Protein AF-A0A0P7B647-F1 (afdb_monomer_lite)

Radius of gyration: 24.26 Å; chains: 1; bounding box: 27×20×90 Å

Structure (mmCIF, N/CA/C/O backbone):
data_AF-A0A0P7B647-F1
#
_entry.id   AF-A0A0P7B647-F1
#
loop_
_atom_site.group_PDB
_atom_site.id
_atom_site.type_symbol
_atom_site.label_atom_id
_atom_site.label_alt_id
_atom_site.label_comp_id
_atom_site.label_asym_id
_atom_site.label_entity_id
_atom_site.label_seq_id
_atom_site.pdbx_PDB_ins_code
_atom_site.Cartn_x
_atom_site.Cartn_y
_atom_site.Cartn_z
_atom_site.occupancy
_atom_site.B_iso_or_equiv
_atom_site.auth_seq_id
_atom_site.auth_comp_id
_atom_site.auth_asym_id
_atom_site.auth_atom_id
_atom_site.pdbx_PDB_model_num
ATOM 1 N N . MET A 1 1 ? 12.672 -6.174 71.269 1.00 48.25 1 MET A N 1
ATOM 2 C CA . MET A 1 1 ? 12.632 -6.633 69.861 1.00 48.25 1 MET A CA 1
ATOM 3 C C . MET A 1 1 ? 11.285 -6.270 69.227 1.00 48.25 1 MET A C 1
ATOM 5 O O . MET A 1 1 ? 10.409 -7.116 69.199 1.00 48.25 1 MET A O 1
ATOM 9 N N . LYS A 1 2 ? 11.055 -5.018 68.798 1.00 54.69 2 LYS A N 1
ATOM 10 C CA . LYS A 1 2 ? 9.783 -4.601 68.153 1.00 54.69 2 LYS A CA 1
ATOM 11 C C . LYS A 1 2 ? 9.960 -3.391 67.213 1.00 54.69 2 LYS A C 1
ATOM 13 O O . LYS A 1 2 ? 9.135 -2.492 67.213 1.00 54.69 2 LYS A O 1
ATOM 18 N N . LEU A 1 3 ? 11.056 -3.325 66.451 1.00 52.78 3 LEU A N 1
ATOM 19 C CA . LEU A 1 3 ? 11.302 -2.182 65.553 1.00 52.78 3 LEU A CA 1
ATOM 20 C C . LEU A 1 3 ? 11.939 -2.574 64.209 1.00 52.78 3 LEU A C 1
ATOM 22 O O . LEU A 1 3 ? 12.701 -1.805 63.642 1.00 52.78 3 LEU A O 1
ATOM 26 N N . GLN A 1 4 ? 11.675 -3.786 63.713 1.00 53.66 4 GLN A N 1
ATOM 27 C CA . GLN A 1 4 ? 12.212 -4.243 62.417 1.00 53.66 4 GLN A CA 1
ATOM 28 C C . GLN A 1 4 ? 11.135 -4.603 61.385 1.00 53.66 4 GLN A C 1
ATOM 30 O O . GLN A 1 4 ? 11.454 -5.012 60.278 1.00 53.66 4 GLN A O 1
ATOM 35 N N . LEU A 1 5 ? 9.855 -4.402 61.712 1.00 55.28 5 LEU A N 1
ATOM 36 C CA . LEU A 1 5 ? 8.732 -4.764 60.837 1.00 55.28 5 LEU A CA 1
ATOM 37 C C . LEU A 1 5 ? 8.231 -3.619 59.942 1.00 55.28 5 LEU A C 1
ATOM 39 O O . LEU A 1 5 ? 7.316 -3.831 59.158 1.00 55.28 5 LEU A O 1
ATOM 43 N N . PHE A 1 6 ? 8.818 -2.420 60.022 1.00 53.28 6 PHE A N 1
ATOM 44 C CA . PHE A 1 6 ? 8.321 -1.246 59.286 1.00 53.28 6 PHE A CA 1
ATOM 45 C C . PHE A 1 6 ? 8.979 -1.006 57.916 1.00 53.28 6 PHE A C 1
ATOM 47 O O . PHE A 1 6 ? 8.589 -0.083 57.213 1.00 53.28 6 PHE A O 1
ATOM 54 N N . MET A 1 7 ? 9.961 -1.820 57.517 1.00 54.19 7 MET A N 1
ATOM 55 C CA . MET A 1 7 ? 10.761 -1.607 56.296 1.00 54.19 7 MET A CA 1
ATOM 56 C C . MET A 1 7 ? 10.384 -2.530 55.121 1.00 54.19 7 MET A C 1
ATOM 58 O O . MET A 1 7 ? 11.128 -2.602 54.149 1.00 54.19 7 MET A O 1
ATOM 62 N N . LEU A 1 8 ? 9.258 -3.253 55.186 1.00 53.72 8 LEU A N 1
ATOM 63 C CA . LEU A 1 8 ? 8.933 -4.313 54.215 1.00 53.72 8 LEU A CA 1
ATOM 64 C C . LEU A 1 8 ? 7.681 -4.067 53.352 1.00 53.72 8 LEU A C 1
ATOM 66 O O . LEU A 1 8 ? 7.124 -5.020 52.818 1.00 53.72 8 LEU A O 1
ATOM 70 N N . SER A 1 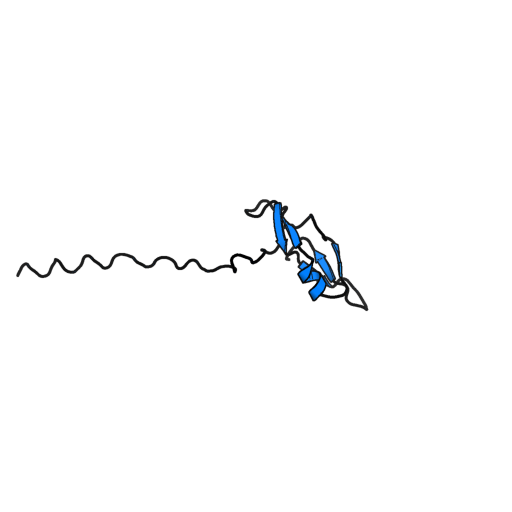9 ? 7.210 -2.824 53.213 1.00 55.28 9 SER A N 1
ATOM 71 C CA . SER A 1 9 ? 5.962 -2.533 52.481 1.00 55.28 9 SER A CA 1
ATOM 72 C C . SER A 1 9 ? 6.110 -1.681 51.217 1.00 55.28 9 SER A C 1
ATOM 74 O O . SER A 1 9 ? 5.096 -1.313 50.631 1.00 55.28 9 SER A O 1
ATOM 76 N N . LEU A 1 10 ? 7.329 -1.394 50.746 1.00 58.00 10 LEU A N 1
ATOM 77 C CA . LEU A 1 10 ? 7.539 -0.531 49.573 1.00 58.00 10 LEU A CA 1
ATOM 78 C C . LEU A 1 10 ? 8.238 -1.233 48.399 1.00 58.00 10 LEU A C 1
ATOM 80 O O . LEU A 1 10 ? 9.144 -0.693 47.776 1.00 58.00 10 LEU A O 1
ATOM 84 N N . THR A 1 11 ? 7.808 -2.450 48.079 1.00 57.31 11 THR A N 1
ATOM 85 C CA . THR A 1 11 ? 8.201 -3.154 46.846 1.00 57.31 11 THR A CA 1
ATOM 86 C C . THR A 1 11 ? 6.966 -3.624 46.084 1.00 57.31 11 THR A C 1
ATOM 88 O O . THR A 1 11 ? 6.848 -4.780 45.693 1.00 57.31 11 THR A O 1
ATOM 91 N N . ALA A 1 12 ? 6.005 -2.723 45.881 1.00 56.69 12 ALA A N 1
ATOM 92 C CA . ALA A 1 12 ? 4.840 -2.990 45.051 1.00 56.69 12 ALA A CA 1
ATOM 93 C C . ALA A 1 12 ? 4.873 -2.111 43.793 1.00 56.69 12 ALA A C 1
ATOM 95 O O . ALA A 1 12 ? 4.564 -0.928 43.831 1.00 56.69 12 ALA A O 1
ATOM 96 N N . MET A 1 13 ? 5.207 -2.772 42.683 1.00 59.78 13 MET A N 1
ATOM 97 C CA . MET A 1 13 ? 4.681 -2.516 41.340 1.00 59.78 13 MET A CA 1
ATOM 98 C C . MET A 1 13 ? 5.104 -1.217 40.641 1.00 59.78 13 MET A C 1
ATOM 100 O O . MET A 1 13 ? 4.346 -0.262 40.530 1.00 59.78 13 MET A O 1
ATOM 104 N N . THR A 1 14 ? 6.263 -1.270 39.987 1.00 54.06 14 THR A N 1
ATOM 105 C CA . THR A 1 14 ? 6.488 -0.522 38.739 1.00 54.06 14 THR A CA 1
ATOM 106 C C . THR A 1 14 ? 7.059 -1.449 37.668 1.00 54.06 14 THR A C 1
ATOM 108 O O . THR A 1 14 ? 8.094 -1.172 37.074 1.00 54.06 14 THR A O 1
ATOM 111 N N . ALA A 1 15 ? 6.388 -2.572 37.408 1.00 54.44 15 ALA A N 1
ATOM 112 C CA . ALA A 1 15 ? 6.452 -3.190 36.087 1.00 54.44 15 ALA A CA 1
ATOM 113 C C . ALA A 1 15 ? 5.341 -2.540 35.255 1.00 54.44 15 ALA A C 1
ATOM 115 O O . ALA A 1 15 ? 4.324 -3.158 34.951 1.00 54.44 15 ALA A O 1
ATOM 116 N N . LEU A 1 16 ? 5.486 -1.236 34.994 1.00 53.91 16 LEU A N 1
ATOM 117 C CA . LEU A 1 16 ? 4.688 -0.588 33.965 1.00 53.91 16 LEU A CA 1
ATOM 118 C C . LEU A 1 16 ? 5.071 -1.296 32.674 1.00 53.91 16 LEU A C 1
ATOM 120 O O . LEU A 1 16 ? 6.229 -1.236 32.260 1.00 53.91 16 LEU A O 1
ATOM 124 N N . ALA A 1 17 ? 4.109 -2.038 32.131 1.00 55.31 17 ALA A N 1
ATOM 125 C CA . ALA A 1 17 ? 4.159 -2.606 30.804 1.00 55.31 17 ALA A CA 1
ATOM 126 C C . ALA A 1 17 ? 4.752 -1.550 29.873 1.00 55.31 17 ALA A C 1
ATOM 128 O O . ALA A 1 17 ? 4.135 -0.508 29.641 1.00 55.31 17 ALA A O 1
ATOM 129 N N . ALA A 1 18 ? 5.981 -1.781 29.408 1.00 54.19 18 ALA A N 1
ATOM 130 C CA . ALA A 1 18 ? 6.471 -1.037 28.270 1.00 54.19 18 ALA A CA 1
ATOM 131 C C . ALA A 1 18 ? 5.426 -1.285 27.178 1.00 54.19 18 ALA A C 1
ATOM 133 O O . ALA A 1 18 ? 5.170 -2.460 26.887 1.00 54.19 18 ALA A O 1
ATOM 134 N N . PRO A 1 19 ? 4.765 -0.249 26.630 1.00 54.19 19 PRO A N 1
ATOM 135 C CA . PRO A 1 19 ? 4.007 -0.467 25.420 1.00 54.19 19 PRO A CA 1
ATOM 136 C C . PRO A 1 19 ? 5.027 -1.049 24.453 1.00 54.19 19 PRO A C 1
ATOM 138 O O . PRO A 1 19 ? 6.099 -0.469 24.245 1.00 54.19 19 PRO A O 1
ATOM 141 N N . VAL A 1 20 ? 4.747 -2.249 23.952 1.00 54.69 20 VAL A N 1
ATOM 142 C CA . VAL A 1 20 ? 5.435 -2.717 22.764 1.00 54.69 20 VAL A CA 1
ATOM 143 C C . VA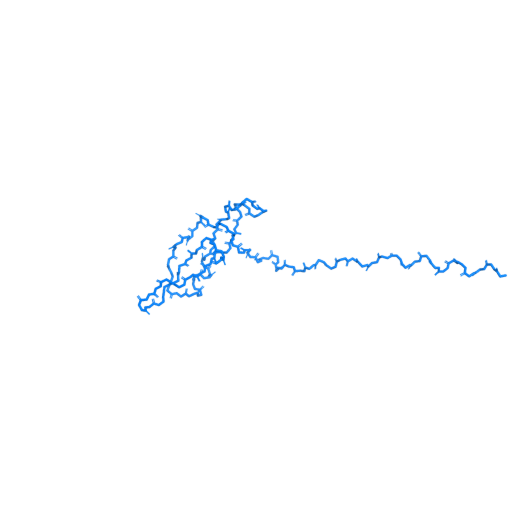L A 1 20 ? 5.220 -1.577 21.775 1.00 54.69 20 VAL A C 1
ATOM 145 O O . VAL A 1 20 ? 4.083 -1.209 21.487 1.00 54.69 20 VAL A O 1
ATOM 148 N N . LEU A 1 21 ? 6.300 -0.893 21.397 1.00 50.16 21 LEU A N 1
ATOM 149 C CA . LEU A 1 21 ? 6.267 0.133 20.362 1.00 50.16 21 LEU A CA 1
ATOM 150 C C . LEU A 1 21 ? 6.053 -0.612 19.039 1.00 50.16 21 LEU A C 1
ATOM 152 O O . LEU A 1 21 ? 6.974 -0.780 18.244 1.00 50.16 21 LEU A O 1
ATOM 156 N N . GLU A 1 22 ? 4.861 -1.177 18.878 1.00 52.81 22 GLU A N 1
ATOM 157 C CA . GLU A 1 22 ? 4.381 -1.824 17.673 1.00 52.81 22 GLU A CA 1
ATOM 158 C C . GLU A 1 22 ? 4.040 -0.707 16.687 1.00 52.81 22 GLU A C 1
ATOM 160 O O . GLU A 1 22 ? 3.038 -0.013 16.823 1.00 52.81 22 GLU A O 1
ATOM 165 N N . GLY A 1 23 ? 4.949 -0.494 15.735 1.00 53.25 23 GLY A N 1
ATOM 166 C CA . GLY A 1 23 ? 4.819 0.502 14.676 1.00 53.25 23 GLY A CA 1
ATOM 167 C C . GLY A 1 23 ? 5.319 1.886 15.080 1.00 53.25 23 GLY A C 1
ATOM 168 O O . GLY A 1 23 ? 5.061 2.401 16.171 1.00 53.25 23 GLY A O 1
ATOM 169 N N . ARG A 1 24 ? 6.054 2.544 14.181 1.00 56.94 24 ARG A N 1
ATOM 170 C CA . ARG A 1 24 ? 6.230 3.994 14.288 1.00 56.94 24 ARG A CA 1
ATOM 171 C C . ARG A 1 24 ? 4.831 4.608 14.197 1.00 56.94 24 ARG A C 1
ATOM 173 O O . ARG A 1 24 ? 3.996 4.123 13.447 1.00 56.94 24 ARG A O 1
ATOM 180 N N . GLN A 1 25 ? 4.584 5.716 14.893 1.00 53.22 25 GLN A N 1
ATOM 181 C CA . GLN A 1 25 ? 3.267 6.386 14.911 1.00 53.22 25 GLN A CA 1
ATOM 182 C C . GLN A 1 25 ? 2.753 6.838 13.524 1.00 53.22 25 GLN A C 1
ATOM 184 O O . GLN A 1 25 ? 1.630 7.314 13.421 1.00 53.22 25 GLN A O 1
ATOM 189 N N . ASN A 1 26 ? 3.566 6.700 12.473 1.00 62.28 26 ASN A N 1
ATOM 190 C CA . ASN A 1 26 ? 3.247 7.079 11.099 1.00 62.28 26 ASN A CA 1
ATOM 191 C C . ASN A 1 26 ? 3.258 5.881 10.132 1.00 62.28 26 ASN A C 1
ATOM 193 O O . ASN A 1 26 ? 3.203 6.094 8.922 1.00 62.28 26 ASN A O 1
ATOM 197 N N . ASP A 1 27 ? 3.404 4.650 10.627 1.00 78.75 27 ASP A N 1
ATOM 198 C CA . ASP A 1 27 ? 3.393 3.475 9.760 1.00 78.75 27 ASP A CA 1
ATOM 199 C C . ASP A 1 27 ? 1.946 3.168 9.357 1.00 78.75 27 ASP A C 1
ATOM 201 O O . ASP A 1 27 ? 1.061 3.023 10.199 1.00 78.75 27 ASP A O 1
ATOM 205 N N . ILE A 1 28 ? 1.703 3.092 8.050 1.00 86.75 28 ILE A N 1
ATOM 206 C CA . ILE A 1 28 ? 0.406 2.698 7.501 1.00 86.75 28 ILE A CA 1
ATOM 207 C C . ILE A 1 28 ? 0.296 1.169 7.633 1.00 86.75 28 ILE A C 1
ATOM 209 O O . ILE A 1 28 ? 1.182 0.467 7.135 1.00 86.75 28 ILE A O 1
ATOM 213 N N . PRO A 1 29 ? -0.750 0.634 8.288 1.00 89.69 29 PRO A N 1
ATOM 214 C CA . PRO A 1 29 ? -0.909 -0.807 8.456 1.00 89.69 29 PRO A CA 1
ATOM 215 C C . PRO A 1 29 ? -1.197 -1.492 7.109 1.00 89.69 29 PRO A C 1
ATOM 217 O O . PRO A 1 29 ? -1.751 -0.856 6.211 1.00 89.69 29 PRO A O 1
ATOM 220 N N . PRO A 1 30 ? -0.849 -2.778 6.934 1.00 91.81 30 PRO A N 1
ATOM 221 C CA . PRO A 1 30 ? -1.242 -3.537 5.747 1.00 91.81 30 PRO A CA 1
ATOM 222 C C . PRO A 1 30 ? -2.769 -3.706 5.670 1.00 91.81 30 PRO A C 1
ATOM 224 O O . PRO A 1 30 ? -3.427 -3.775 6.705 1.00 91.81 30 PRO A O 1
ATOM 227 N N . CYS A 1 31 ? -3.319 -3.781 4.457 1.00 92.62 31 CYS A N 1
ATOM 228 C CA . CYS A 1 31 ? -4.745 -4.036 4.241 1.00 92.62 31 CYS A CA 1
ATOM 229 C C . CYS A 1 31 ? -5.107 -5.496 4.525 1.00 92.62 31 CYS A C 1
ATOM 231 O O . CYS A 1 31 ? -4.415 -6.415 4.073 1.00 92.62 31 CYS A O 1
ATOM 233 N N . GLU A 1 32 ? -6.226 -5.695 5.214 1.00 93.00 32 GLU A N 1
ATOM 234 C CA . GLU A 1 32 ? -6.901 -6.988 5.297 1.00 93.00 32 GLU A CA 1
ATOM 235 C C . GLU A 1 32 ? -7.818 -7.190 4.079 1.00 93.00 32 GLU A C 1
ATOM 237 O O . GLU A 1 32 ? -7.718 -8.219 3.412 1.00 93.00 32 GLU A O 1
ATOM 242 N N . ASP A 1 33 ? -8.635 -6.186 3.736 1.00 92.62 33 ASP A N 1
ATOM 243 C CA . ASP A 1 33 ? -9.476 -6.150 2.533 1.00 92.62 33 ASP A CA 1
ATOM 244 C C . ASP A 1 33 ? -9.504 -4.739 1.910 1.00 92.62 33 ASP A C 1
ATOM 246 O O . ASP A 1 33 ? -10.368 -3.910 2.188 1.00 92.62 33 ASP A O 1
ATOM 250 N N . GLY A 1 34 ? -8.535 -4.432 1.049 1.00 92.00 34 GLY A N 1
ATOM 251 C CA . GLY A 1 34 ? -8.438 -3.145 0.358 1.0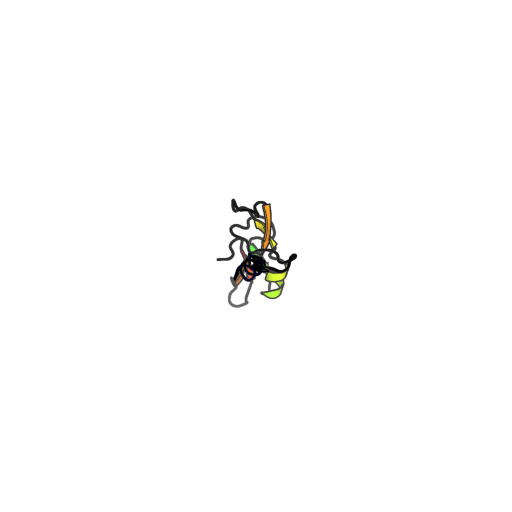0 92.00 34 GLY A CA 1
ATOM 252 C C . GLY A 1 34 ? -9.254 -3.085 -0.939 1.00 92.00 34 GLY A C 1
ATOM 253 O O . GLY A 1 34 ? -8.953 -3.804 -1.891 1.00 92.00 34 GLY A O 1
ATOM 254 N N . GLY A 1 35 ? -10.230 -2.176 -1.047 1.00 79.19 35 GLY A N 1
ATOM 255 C CA . GLY A 1 35 ? -11.092 -2.091 -2.246 1.00 79.19 35 GLY A CA 1
ATOM 256 C C . GLY A 1 35 ? -11.308 -0.705 -2.858 1.00 79.19 35 GLY A C 1
ATOM 257 O O . GLY A 1 35 ? -12.017 -0.603 -3.855 1.00 79.19 35 GLY A O 1
ATOM 258 N N . GLU A 1 36 ? -10.675 0.347 -2.335 1.00 85.81 36 GLU A N 1
ATOM 259 C CA . GLU A 1 36 ? -10.634 1.683 -2.959 1.00 85.81 36 GLU A CA 1
ATOM 260 C C . GLU A 1 36 ? -9.184 2.152 -3.144 1.00 85.81 36 GLU A C 1
ATOM 262 O O . GLU A 1 36 ? -8.314 1.749 -2.378 1.00 85.81 36 GLU A O 1
ATOM 267 N N . GLY A 1 37 ? -8.922 3.029 -4.122 1.00 86.44 37 GLY A N 1
ATOM 268 C CA . GLY A 1 37 ? -7.570 3.483 -4.482 1.00 86.44 37 GLY A CA 1
ATOM 269 C C . GLY A 1 37 ? -7.040 2.784 -5.744 1.00 86.44 37 GLY A C 1
ATOM 270 O O . GLY A 1 37 ? -7.848 2.350 -6.566 1.00 86.44 37 GLY A O 1
ATOM 271 N N . PRO A 1 38 ? -5.713 2.661 -5.929 1.00 88.69 38 PRO A N 1
ATOM 272 C CA . PRO A 1 38 ? -5.093 2.023 -7.096 1.00 88.69 38 PRO A CA 1
ATOM 273 C C . PRO A 1 38 ? -5.178 0.485 -7.072 1.00 88.69 38 PRO A C 1
ATOM 275 O O . PRO A 1 38 ? -4.247 -0.215 -7.471 1.00 88.69 38 PRO A O 1
ATOM 278 N N . VAL A 1 39 ? -6.275 -0.084 -6.564 1.00 89.88 39 VAL A N 1
ATOM 279 C CA . VAL A 1 39 ? -6.467 -1.537 -6.543 1.00 89.88 39 VAL A CA 1
ATOM 280 C C . VAL A 1 39 ? -6.497 -2.068 -7.978 1.00 89.88 39 VAL A C 1
ATOM 282 O O . VAL A 1 39 ? -7.251 -1.593 -8.822 1.00 89.88 39 VAL A O 1
ATOM 285 N N . ASN A 1 40 ? -5.680 -3.082 -8.256 1.00 90.38 40 ASN A N 1
ATOM 286 C CA . ASN A 1 40 ? -5.409 -3.635 -9.585 1.00 90.38 40 ASN A CA 1
ATOM 287 C C . ASN A 1 40 ? -4.639 -2.724 -10.558 1.00 90.38 40 ASN A C 1
ATOM 289 O O . ASN A 1 40 ? -4.391 -3.165 -11.687 1.00 90.38 40 ASN A O 1
ATOM 293 N N . ASP A 1 41 ? -4.184 -1.539 -10.143 1.00 92.50 41 ASP A N 1
ATOM 294 C CA . ASP A 1 41 ? -3.269 -0.742 -10.960 1.00 92.50 41 ASP A CA 1
ATOM 295 C C . ASP A 1 41 ? -1.927 -1.461 -11.107 1.00 92.50 41 ASP A C 1
ATOM 297 O O . ASP A 1 41 ? -1.452 -2.151 -10.197 1.00 92.50 41 ASP A O 1
ATOM 301 N N . ALA A 1 42 ? -1.333 -1.302 -12.286 1.00 92.50 42 ALA A N 1
ATOM 302 C CA . ALA A 1 42 ? -0.081 -1.921 -12.678 1.00 92.50 42 ALA A CA 1
ATOM 303 C C . ALA A 1 42 ? 1.054 -0.889 -12.700 1.00 92.50 42 ALA A C 1
ATOM 305 O O . ALA A 1 42 ? 0.885 0.227 -13.184 1.00 92.50 42 ALA A O 1
ATOM 306 N N . PHE A 1 43 ? 2.221 -1.302 -12.219 1.00 92.94 43 PHE A N 1
ATOM 307 C CA . PHE A 1 43 ? 3.433 -0.500 -12.110 1.00 92.94 43 PHE A CA 1
ATOM 308 C C . PHE A 1 43 ? 4.616 -1.256 -12.709 1.00 92.94 43 PHE A C 1
ATOM 310 O O . PHE A 1 43 ? 4.709 -2.483 -12.593 1.00 92.94 43 PHE A O 1
ATOM 317 N N . ASP A 1 44 ? 5.564 -0.524 -13.286 1.00 91.38 44 ASP A N 1
ATOM 318 C CA . ASP A 1 44 ? 6.737 -1.124 -13.931 1.00 91.38 44 ASP A CA 1
ATOM 319 C C . ASP A 1 44 ? 7.729 -1.695 -12.906 1.00 91.38 44 ASP A C 1
ATOM 321 O O . ASP A 1 44 ? 8.485 -2.626 -13.189 1.00 91.38 44 ASP A O 1
ATOM 325 N N . THR A 1 45 ? 7.736 -1.155 -11.681 1.00 92.56 45 THR A N 1
ATOM 326 C CA . THR A 1 45 ? 8.672 -1.564 -10.627 1.00 92.56 45 THR A CA 1
ATOM 327 C C . THR A 1 45 ? 7.976 -1.863 -9.303 1.00 92.56 45 THR A C 1
ATOM 329 O O . THR A 1 45 ? 6.951 -1.277 -8.954 1.00 92.56 45 THR A O 1
ATOM 332 N N . SER A 1 46 ? 8.577 -2.753 -8.505 1.00 90.94 46 SER A N 1
ATOM 333 C CA . SER A 1 46 ? 8.081 -3.056 -7.155 1.00 90.94 46 SER A CA 1
ATOM 334 C C . SER A 1 46 ? 8.136 -1.834 -6.236 1.00 90.94 46 SER A C 1
ATOM 336 O O . SER A 1 46 ? 7.273 -1.686 -5.378 1.00 90.94 46 SER A O 1
ATOM 338 N N . ALA A 1 47 ? 9.145 -0.975 -6.407 1.00 92.56 47 ALA A N 1
ATOM 339 C CA . ALA A 1 47 ? 9.311 0.230 -5.602 1.00 92.56 47 ALA A CA 1
ATOM 340 C C . ALA A 1 47 ? 8.172 1.222 -5.855 1.00 92.56 47 ALA A C 1
ATOM 342 O O . ALA A 1 47 ? 7.546 1.673 -4.902 1.00 92.56 47 ALA A O 1
ATOM 343 N N . GLU A 1 48 ? 7.849 1.473 -7.125 1.00 93.69 48 GLU A N 1
ATOM 344 C CA . GLU A 1 48 ? 6.735 2.344 -7.496 1.00 93.69 48 GLU A CA 1
ATOM 345 C C . GLU A 1 48 ? 5.398 1.796 -6.991 1.00 93.69 48 GLU A C 1
ATOM 347 O O . GLU A 1 48 ? 4.599 2.542 -6.428 1.00 93.69 48 GLU A O 1
ATOM 352 N N . CYS A 1 49 ? 5.182 0.484 -7.121 1.00 94.00 49 CYS A N 1
ATOM 353 C CA . CYS A 1 49 ? 3.988 -0.136 -6.569 1.00 94.00 49 CYS A CA 1
ATOM 354 C C . CYS A 1 49 ? 3.899 0.084 -5.050 1.00 94.00 49 CYS A C 1
ATOM 356 O O . CYS A 1 49 ? 2.863 0.515 -4.564 1.00 94.00 49 CYS A O 1
ATOM 358 N N . LYS A 1 50 ? 4.977 -0.138 -4.287 1.00 92.12 50 LYS A N 1
ATOM 359 C CA . LYS A 1 50 ? 4.966 0.050 -2.822 1.00 92.12 50 LYS A CA 1
ATOM 360 C C . LYS A 1 50 ? 4.750 1.504 -2.400 1.00 92.12 50 LYS A C 1
ATOM 362 O O . LYS A 1 50 ? 4.171 1.740 -1.349 1.00 92.12 50 LYS A O 1
ATOM 367 N N . GLU A 1 51 ? 5.225 2.461 -3.193 1.00 92.38 51 GLU A N 1
ATOM 368 C CA . GLU A 1 51 ? 5.047 3.893 -2.931 1.00 92.38 51 GLU A CA 1
ATOM 369 C C . GLU A 1 51 ? 3.615 4.366 -3.208 1.00 92.38 51 GLU A C 1
ATOM 371 O O . GLU A 1 51 ? 3.167 5.338 -2.609 1.00 92.38 51 GLU A O 1
ATOM 376 N N . LYS A 1 52 ? 2.893 3.700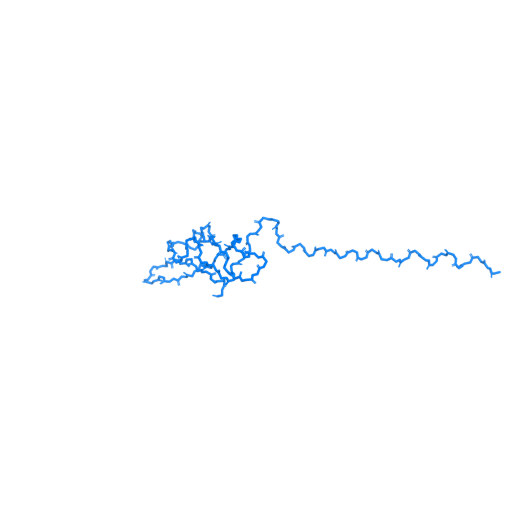 -4.115 1.00 92.50 52 LYS A N 1
ATOM 377 C CA . LYS A 1 52 ? 1.564 4.140 -4.562 1.00 92.50 52 LYS A CA 1
ATOM 378 C C . LYS A 1 52 ? 0.419 3.244 -4.097 1.00 92.50 52 LYS A C 1
ATOM 380 O O . LYS A 1 52 ? -0.715 3.705 -4.100 1.00 92.50 52 LYS A O 1
ATOM 385 N N . CYS A 1 53 ? 0.676 2.004 -3.688 1.00 94.44 53 CYS A N 1
ATOM 386 C CA . CYS A 1 53 ? -0.337 1.013 -3.310 1.00 94.44 53 CYS A CA 1
ATOM 387 C C . CYS A 1 53 ? -0.908 1.270 -1.903 1.00 94.44 53 CYS A C 1
ATOM 389 O O . CYS A 1 53 ? -0.757 0.465 -0.985 1.00 94.44 53 CYS A O 1
ATOM 391 N N . PHE A 1 54 ? -1.571 2.414 -1.743 1.00 94.00 54 PHE A N 1
ATOM 392 C CA . PHE A 1 54 ? -2.347 2.768 -0.560 1.00 94.00 54 PHE A CA 1
ATOM 393 C C . PHE A 1 54 ? -3.829 2.685 -0.885 1.00 94.00 54 PHE A C 1
ATOM 395 O O . PHE A 1 54 ? -4.303 3.347 -1.807 1.00 94.00 54 PHE A O 1
ATOM 402 N N . LEU A 1 55 ? -4.549 1.874 -0.125 1.00 94.31 55 LEU A N 1
ATOM 403 C CA . LEU A 1 55 ? -5.952 1.569 -0.348 1.00 94.31 55 LEU A CA 1
ATOM 404 C C . LEU A 1 55 ? -6.788 2.005 0.853 1.00 94.31 55 LEU A C 1
ATOM 406 O O . LEU A 1 55 ? -6.252 2.423 1.885 1.00 94.31 55 LEU A O 1
ATOM 410 N N . ARG A 1 56 ? -8.112 1.904 0.718 1.00 94.06 56 ARG A N 1
ATOM 411 C CA . ARG A 1 56 ? -9.007 1.960 1.877 1.00 94.06 56 ARG A CA 1
ATOM 412 C C . ARG A 1 56 ? -9.421 0.576 2.322 1.00 94.06 56 ARG A C 1
ATOM 414 O O . ARG A 1 56 ? -9.787 -0.254 1.491 1.00 94.06 56 ARG A O 1
ATOM 421 N N . GLU A 1 57 ? -9.382 0.392 3.632 1.00 94.12 57 GLU A N 1
ATOM 422 C CA . GLU A 1 57 ? -9.785 -0.835 4.302 1.00 94.12 57 GLU A CA 1
ATOM 423 C C . GLU A 1 57 ? -11.307 -1.008 4.258 1.00 94.12 57 GLU A C 1
ATOM 425 O O . GLU A 1 57 ? -12.056 -0.110 4.653 1.00 94.12 57 GLU A O 1
ATOM 430 N N . ASN A 1 58 ? -11.754 -2.176 3.817 1.00 93.56 58 ASN A N 1
ATOM 431 C CA . ASN A 1 58 ? -13.153 -2.591 3.808 1.00 93.56 58 ASN A CA 1
ATOM 432 C C . ASN A 1 58 ? -13.452 -3.661 4.859 1.00 93.56 58 ASN A C 1
ATOM 434 O O . ASN A 1 58 ? -14.631 -3.856 5.182 1.00 93.56 58 ASN A O 1
ATOM 438 N N . ALA A 1 59 ? -12.428 -4.325 5.407 1.00 92.62 59 ALA A N 1
ATOM 439 C CA . ALA A 1 59 ? -12.605 -5.295 6.472 1.00 92.62 59 ALA A CA 1
ATOM 440 C C . ALA A 1 59 ? -13.267 -4.637 7.686 1.00 92.62 59 ALA A C 1
ATOM 442 O O . ALA A 1 59 ? -13.062 -3.461 8.000 1.00 92.62 59 ALA A O 1
ATOM 443 N N . ASP A 1 60 ? -14.093 -5.415 8.381 1.00 93.19 60 ASP A N 1
ATOM 444 C CA . ASP A 1 60 ? -14.799 -4.958 9.574 1.00 93.19 60 ASP A CA 1
ATOM 445 C C . ASP A 1 60 ? -13.877 -5.028 10.801 1.00 93.19 60 ASP A C 1
ATOM 447 O O . ASP A 1 60 ? -14.070 -5.839 11.705 1.00 93.19 60 ASP A O 1
ATOM 451 N N . ASN A 1 61 ? -12.829 -4.203 10.783 1.00 88.94 61 ASN A N 1
ATOM 452 C CA . ASN A 1 61 ? -11.814 -4.096 11.825 1.00 88.94 61 ASN A CA 1
ATOM 453 C C . ASN A 1 61 ? -11.674 -2.643 12.322 1.00 88.94 61 ASN A C 1
ATOM 455 O O . ASN A 1 61 ? -12.382 -1.734 11.880 1.00 88.94 61 ASN A O 1
ATOM 459 N N . ASP A 1 62 ? -10.746 -2.413 13.251 1.00 89.44 62 ASP A N 1
ATOM 460 C CA . ASP A 1 62 ? -10.529 -1.093 13.859 1.00 89.44 62 ASP A CA 1
ATOM 461 C C . ASP A 1 62 ? -10.065 -0.020 12.854 1.00 89.44 62 ASP A C 1
ATOM 463 O O . ASP A 1 62 ? -10.210 1.175 13.114 1.00 89.44 62 ASP A O 1
ATOM 467 N N . ASN A 1 63 ? -9.529 -0.431 11.699 1.00 88.75 63 ASN A N 1
ATOM 468 C CA . ASN A 1 63 ? -9.085 0.448 10.622 1.00 88.75 63 ASN A CA 1
ATOM 469 C C . ASN A 1 63 ? -10.098 0.531 9.469 1.00 88.75 63 ASN A C 1
ATOM 471 O O . ASN A 1 63 ? -9.738 1.027 8.407 1.00 88.75 63 ASN A O 1
ATOM 475 N N . LYS A 1 64 ? -11.350 0.081 9.630 1.00 93.19 64 LYS A N 1
ATOM 476 C CA . LYS A 1 64 ? -12.376 0.159 8.577 1.00 93.19 64 LYS A CA 1
ATOM 477 C C . LYS A 1 64 ? -12.527 1.580 8.029 1.00 93.19 64 LYS A C 1
ATOM 479 O O . LYS A 1 64 ? -12.677 2.545 8.780 1.00 93.19 64 LYS A O 1
ATOM 484 N N . TYR A 1 65 ? -12.511 1.712 6.705 1.00 91.69 65 TYR A N 1
ATOM 485 C CA . TYR A 1 65 ? -12.436 2.973 5.959 1.00 91.69 65 TYR A CA 1
ATOM 486 C C . TYR A 1 65 ? -11.165 3.802 6.225 1.00 91.69 65 TYR A C 1
ATOM 488 O O . TYR A 1 65 ? -11.012 4.900 5.693 1.00 91.69 65 TYR A O 1
ATOM 496 N N . GLY A 1 66 ? -10.226 3.325 7.029 1.00 92.19 66 GLY A N 1
ATOM 497 C CA . GLY A 1 66 ? -8.903 3.910 7.181 1.00 92.19 66 GLY A CA 1
ATOM 498 C C . GLY A 1 66 ? -8.038 3.684 5.944 1.00 92.19 66 GLY A C 1
ATOM 499 O O . GLY A 1 66 ? -8.424 2.993 5.000 1.00 92.19 66 GLY A O 1
ATOM 500 N N . VAL A 1 67 ? -6.862 4.311 5.938 1.00 92.69 67 VAL A N 1
ATOM 501 C CA . VAL A 1 67 ? -5.839 4.052 4.918 1.00 92.69 67 VAL A CA 1
ATOM 502 C C . VAL A 1 67 ? -5.061 2.806 5.327 1.00 92.69 67 VAL A C 1
ATOM 504 O O . VAL A 1 67 ? -4.702 2.652 6.495 1.00 92.69 67 VAL A O 1
ATOM 507 N N . CYS A 1 68 ? -4.787 1.933 4.367 1.00 93.00 68 CYS A N 1
ATOM 508 C CA . CYS A 1 68 ? -3.970 0.742 4.550 1.00 93.00 68 CYS A CA 1
ATOM 509 C C . CYS A 1 68 ? -3.035 0.538 3.345 1.00 93.00 68 CYS A C 1
ATOM 511 O O . CYS A 1 68 ? -3.247 1.100 2.269 1.00 93.00 68 CYS A O 1
ATOM 513 N N . ALA A 1 69 ? -1.963 -0.230 3.520 1.00 93.44 69 ALA A N 1
ATOM 514 C CA . ALA A 1 69 ? -1.005 -0.564 2.472 1.00 93.44 69 ALA A CA 1
ATOM 515 C C . ALA A 1 69 ? -1.397 -1.888 1.798 1.00 93.44 69 ALA A C 1
ATOM 517 O O . ALA A 1 69 ? -1.461 -2.927 2.456 1.00 93.44 69 ALA A O 1
ATOM 518 N N . GLY A 1 70 ? -1.647 -1.861 0.489 1.00 92.44 70 GLY A N 1
ATOM 519 C CA . GLY A 1 70 ? -1.931 -3.066 -0.290 1.00 92.44 70 GLY A CA 1
ATOM 520 C C . GLY A 1 70 ? -0.664 -3.862 -0.630 1.00 92.44 70 GLY A C 1
ATOM 521 O O . GLY A 1 70 ? 0.467 -3.412 -0.417 1.00 92.44 70 GLY A O 1
ATOM 522 N N . ALA A 1 71 ? -0.831 -5.058 -1.196 1.00 92.94 71 ALA A N 1
ATOM 523 C CA . ALA A 1 71 ? 0.292 -5.889 -1.625 1.00 92.94 71 ALA A CA 1
ATOM 524 C C . ALA A 1 71 ? 0.685 -5.635 -3.082 1.00 92.94 71 ALA A C 1
ATOM 526 O O . ALA A 1 71 ? -0.153 -5.496 -3.965 1.00 92.94 71 ALA A O 1
ATOM 527 N N . CYS A 1 72 ? 1.985 -5.688 -3.365 1.00 93.62 72 CYS A N 1
ATOM 528 C CA . CYS A 1 72 ? 2.514 -5.599 -4.723 1.00 93.62 72 CYS A CA 1
ATOM 529 C C . CYS A 1 72 ? 2.874 -6.981 -5.260 1.00 93.62 72 CYS A C 1
ATOM 531 O O . CYS A 1 72 ? 3.868 -7.578 -4.838 1.00 93.62 72 CYS A O 1
ATOM 533 N N . ARG A 1 73 ? 2.092 -7.484 -6.218 1.00 92.69 73 ARG A N 1
ATOM 534 C CA . ARG A 1 73 ? 2.282 -8.809 -6.827 1.00 92.69 73 ARG A CA 1
ATOM 535 C C . ARG A 1 73 ? 2.841 -8.685 -8.233 1.00 92.69 73 ARG A C 1
ATOM 537 O O . ARG A 1 73 ? 2.302 -7.942 -9.039 1.00 92.69 73 ARG A O 1
ATOM 544 N N . ASN A 1 74 ? 3.891 -9.436 -8.552 1.00 92.88 74 ASN A N 1
ATOM 545 C CA . ASN A 1 74 ? 4.356 -9.522 -9.933 1.00 92.88 74 ASN A CA 1
ATOM 546 C C . ASN A 1 74 ? 3.385 -10.393 -10.747 1.00 92.88 74 ASN A C 1
ATOM 548 O O . ASN A 1 74 ? 3.205 -11.568 -10.435 1.00 92.88 74 ASN A O 1
ATOM 552 N N . VAL A 1 75 ? 2.759 -9.804 -11.760 1.00 91.38 75 VAL A N 1
ATOM 553 C CA . VAL A 1 75 ? 1.791 -10.438 -12.667 1.00 91.38 75 VAL A CA 1
ATOM 554 C C . VAL A 1 75 ? 2.277 -10.467 -14.122 1.00 91.38 75 VAL A C 1
ATOM 556 O O . VAL A 1 75 ? 1.603 -11.026 -14.983 1.00 91.38 75 VAL A O 1
ATOM 559 N N . GLY A 1 76 ? 3.428 -9.856 -14.414 1.00 85.88 76 GLY A N 1
ATOM 560 C CA . GLY A 1 76 ? 3.956 -9.714 -15.770 1.00 85.88 76 GLY A CA 1
ATOM 561 C C . GLY A 1 76 ? 4.920 -10.832 -16.175 1.00 85.88 76 GLY A C 1
ATOM 562 O O . GLY A 1 76 ? 5.758 -11.274 -15.388 1.00 85.88 76 GLY A O 1
ATOM 563 N N . HIS A 1 77 ? 4.834 -11.259 -17.438 1.00 78.00 77 HIS A N 1
ATOM 564 C CA . HIS A 1 77 ? 5.834 -12.100 -18.101 1.00 78.00 77 HIS A CA 1
ATOM 565 C C . HIS A 1 77 ? 5.880 -11.762 -19.608 1.00 78.00 77 HIS A C 1
ATOM 567 O O . HIS A 1 77 ? 4.813 -11.629 -20.208 1.00 78.00 77 HIS A O 1
ATOM 573 N N . PRO A 1 78 ? 7.058 -11.624 -20.259 1.00 82.50 78 PRO A N 1
ATOM 574 C CA . PRO A 1 78 ? 8.418 -11.817 -19.741 1.00 82.50 78 PRO A CA 1
ATOM 575 C C . PRO A 1 78 ? 8.978 -10.631 -18.940 1.00 82.50 78 PRO A C 1
ATOM 577 O O . PRO A 1 78 ? 9.931 -10.812 -18.186 1.00 82.50 78 PRO A O 1
ATOM 580 N N . ALA A 1 79 ? 8.401 -9.435 -19.082 1.00 82.00 79 ALA A N 1
ATOM 581 C CA . ALA A 1 79 ? 8.774 -8.265 -18.290 1.00 82.00 79 ALA A CA 1
ATOM 582 C C . ALA A 1 79 ? 7.982 -8.236 -16.970 1.00 82.00 79 ALA A C 1
ATOM 584 O O . ALA A 1 79 ? 6.782 -8.525 -16.994 1.00 82.00 79 ALA A O 1
ATOM 585 N N . PRO A 1 80 ? 8.615 -7.904 -15.829 1.00 81.31 80 PRO A N 1
ATOM 586 C CA . PRO A 1 80 ? 7.915 -7.802 -14.557 1.00 81.31 80 PRO A CA 1
ATOM 587 C C . PRO A 1 80 ? 6.937 -6.624 -14.590 1.00 81.31 80 PRO A C 1
ATOM 589 O O . PRO A 1 80 ? 7.315 -5.511 -14.937 1.00 81.31 80 PRO A O 1
ATOM 592 N N . ILE A 1 81 ? 5.691 -6.881 -14.203 1.00 91.00 81 ILE A N 1
ATOM 593 C CA . ILE A 1 81 ? 4.656 -5.865 -13.987 1.00 91.00 81 ILE A CA 1
ATOM 594 C C . ILE A 1 81 ? 4.116 -6.115 -12.588 1.00 91.00 81 ILE A C 1
ATOM 596 O O . ILE A 1 81 ? 3.721 -7.239 -12.282 1.00 91.00 81 ILE A O 1
ATOM 600 N N . PHE A 1 82 ? 4.121 -5.103 -11.729 1.00 93.88 82 PHE A N 1
ATOM 601 C CA . PHE A 1 82 ? 3.650 -5.215 -10.355 1.00 93.88 82 PHE A CA 1
ATOM 602 C C . PHE A 1 82 ? 2.244 -4.656 -10.243 1.00 93.88 82 PHE A C 1
ATOM 604 O O . PHE A 1 82 ? 2.019 -3.496 -10.552 1.00 93.88 82 PHE A O 1
ATOM 611 N N . GLN A 1 83 ? 1.310 -5.469 -9.780 1.00 94.12 83 GLN A N 1
ATOM 612 C CA . GLN A 1 83 ? -0.066 -5.070 -9.558 1.00 94.12 83 GLN A CA 1
ATOM 613 C C . GLN A 1 83 ? -0.327 -4.863 -8.068 1.00 94.12 83 GLN A C 1
ATOM 615 O O . GLN A 1 83 ? 0.037 -5.722 -7.258 1.00 94.12 83 GLN A O 1
ATOM 620 N N . CYS A 1 84 ? -0.965 -3.746 -7.725 1.00 94.69 84 CYS A N 1
ATOM 621 C CA . CYS A 1 84 ? -1.451 -3.490 -6.374 1.00 94.69 84 CYS A CA 1
ATOM 622 C C . CYS A 1 84 ? -2.683 -4.358 -6.085 1.00 94.69 84 CYS A C 1
ATOM 624 O O . CYS A 1 84 ? -3.616 -4.426 -6.888 1.00 94.69 84 CYS A O 1
ATOM 626 N N . ARG A 1 85 ? -2.685 -5.049 -4.949 1.00 94.00 85 ARG A N 1
ATOM 627 C CA . ARG A 1 85 ? -3.744 -5.955 -4.504 1.00 94.00 85 ARG A CA 1
ATOM 628 C C . ARG A 1 85 ? -4.291 -5.512 -3.154 1.00 94.00 85 ARG A C 1
ATOM 630 O O . ARG A 1 85 ? -3.550 -4.984 -2.327 1.00 94.00 85 ARG A O 1
ATOM 637 N N . GLY A 1 86 ? -5.591 -5.735 -2.982 1.00 89.56 86 GLY A N 1
ATOM 638 C CA . GLY A 1 86 ? -6.343 -5.400 -1.775 1.00 89.56 86 GLY A CA 1
ATOM 639 C C . GLY A 1 86 ? -5.940 -6.206 -0.552 1.00 89.56 86 GLY A C 1
ATOM 640 O O . GLY A 1 86 ? -6.099 -5.741 0.567 1.00 89.56 86 GLY A O 1
ATOM 641 N N . ASP A 1 87 ? -5.386 -7.388 -0.770 1.00 81.94 87 ASP A N 1
ATOM 642 C CA . ASP A 1 87 ? -5.058 -8.349 0.261 1.00 81.94 87 ASP A CA 1
ATOM 643 C C . ASP A 1 87 ? -3.544 -8.419 0.485 1.00 81.94 87 ASP A C 1
ATOM 645 O O . ASP A 1 87 ? -2.752 -8.555 -0.451 1.00 81.94 87 ASP A O 1
ATOM 649 N N . ALA A 1 88 ? -3.121 -8.345 1.749 1.00 62.78 88 ALA A N 1
ATOM 650 C CA . ALA A 1 88 ? -1.722 -8.532 2.132 1.00 62.78 88 ALA A CA 1
ATOM 651 C C . ALA A 1 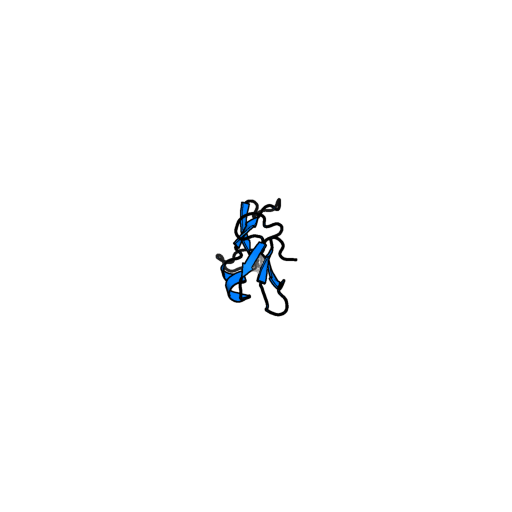88 ? -1.229 -9.996 2.027 1.00 62.78 88 ALA A C 1
ATOM 653 O O . ALA A 1 88 ? -0.050 -10.259 2.286 1.00 62.78 88 ALA A O 1
ATOM 654 N N . THR A 1 89 ? -2.098 -10.944 1.652 1.00 53.06 89 THR A N 1
ATOM 655 C CA . THR A 1 89 ? -1.838 -12.399 1.628 1.00 53.06 89 THR A CA 1
ATOM 656 C C . THR A 1 89 ? -1.204 -12.900 0.347 1.00 53.06 89 THR A C 1
ATOM 658 O O . THR A 1 89 ? -1.695 -12.574 -0.754 1.00 53.06 89 THR A O 1
#

Foldseek 3Di:
DPPDPPPPDPPDDDPPPPPPCPDDPPDAAAEQFFDAAQAFPKDQDPVVLQVRLWGAHCDPDPRHRHIHGFDWDFPDPPRTITTGHRHPD

Organism: NCBI:txid78410

Secondary structure (DSSP, 8-state):
--SSSSSSS-------------S-TTPPPBPSSEEESSTT-EESSHHHHHHH-EEEE-SSSTTTTSEEEPEEEE--SSS--EEEES---

pLDDT: me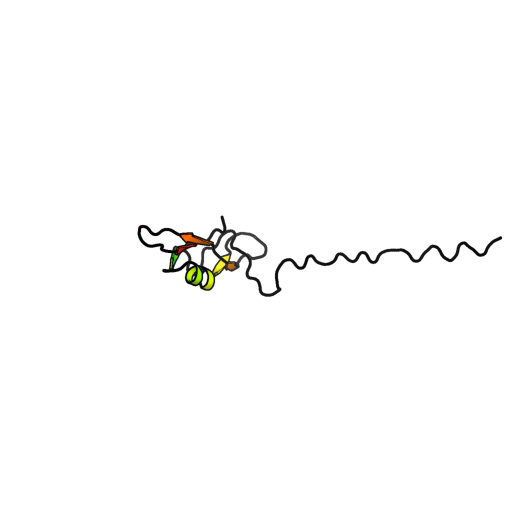an 79.37, std 17.01, range [48.25, 94.69]

Sequence (89 aa):
MKLQLFMLSLTAMTALAAPVLEGRQNDIPPCEDGGEGPVNDAFDTSAECKEKCFLRENADNDNKYGVCAGACRNVGHPAPIFQCRGDAT